Protein AF-A0A970FLG5-F1 (afdb_monomer_lite)

Foldseek 3Di:
DDDDDDPPDDDDQQFDPDDWDKDFDDDPNDTFKIKTKDKDKQDQGKAAQCLVVLLVRQCVVLVPAPQDDPPHCVSVVSSVVSVVARQHWDWDDDRQKIKTKDKDWDQWDCDPPSMTGGHPPDPMIIIMIMIMMGGHD

Sequence (137 aa):
MGGKKFDGTAYLNIGLLDTPDYNFITENGYVTGLFFEVQSENNRGWIHPYDVHMFLTSMSLAGAQKDMGLFSKIPKQILVQINNNLFRDFNYTVAGIEIENKVNLKGYLDGSWEILIPSENEGENYFNLRFSVNKVK

Secondary structure (DSSP, 8-state):
--PPPP-S-------B-PPPPEEEEEETTEEEEEEEEEEEES--S-B---HHHHHHHHHHHHTTSTT--TT-SHHHHHHHHHHHTTTS-EEEEETTEEEEEEEEEESEEEETTTEEEE-TT-S--EEEEEEEEEE--

Structure (mmCIF, N/CA/C/O backbone):
data_AF-A0A970FLG5-F1
#
_entry.id   AF-A0A970FLG5-F1
#
loop_
_atom_site.group_PDB
_atom_site.id
_atom_site.type_symbol
_atom_site.label_atom_id
_atom_site.label_alt_id
_atom_site.label_comp_id
_atom_site.label_asym_id
_atom_site.label_entity_id
_atom_site.label_seq_id
_atom_site.pdbx_PDB_ins_code
_atom_site.Cartn_x
_atom_site.Cartn_y
_atom_site.Cartn_z
_atom_site.occupancy
_atom_site.B_iso_or_equiv
_atom_site.auth_seq_id
_atom_site.auth_comp_id
_atom_site.auth_asym_id
_atom_site.auth_atom_id
_atom_site.pdbx_PDB_model_num
ATOM 1 N N . MET A 1 1 ? 24.677 8.765 -42.150 1.00 34.56 1 MET A N 1
ATOM 2 C CA . MET A 1 1 ? 23.909 9.125 -40.937 1.00 34.56 1 MET A CA 1
ATOM 3 C C . MET A 1 1 ? 22.431 9.067 -41.297 1.00 34.56 1 MET A C 1
ATOM 5 O O . MET A 1 1 ? 21.967 9.930 -42.026 1.00 34.56 1 MET A O 1
ATOM 9 N N . GLY A 1 2 ? 21.736 7.987 -40.933 1.00 34.22 2 GLY A N 1
ATOM 10 C CA . GLY A 1 2 ? 20.332 7.770 -41.299 1.00 34.22 2 GLY A CA 1
ATOM 11 C C . GLY A 1 2 ? 19.408 8.169 -40.155 1.00 34.22 2 GLY A C 1
ATOM 12 O O . GLY A 1 2 ? 19.339 7.457 -39.159 1.00 34.22 2 GLY A O 1
ATOM 13 N N . GLY A 1 3 ? 18.719 9.304 -40.288 1.00 41.12 3 GLY A N 1
ATOM 14 C CA . GLY A 1 3 ? 17.639 9.680 -39.378 1.00 41.12 3 GLY A CA 1
ATOM 15 C C . GLY A 1 3 ? 16.419 8.797 -39.630 1.00 41.12 3 GLY A C 1
ATOM 16 O O . GLY A 1 3 ? 15.940 8.719 -40.763 1.00 41.12 3 GLY A O 1
ATOM 17 N N . LYS A 1 4 ? 15.921 8.113 -38.594 1.00 47.66 4 LYS A N 1
ATOM 18 C CA . LYS A 1 4 ? 14.638 7.403 -38.669 1.00 47.66 4 LYS A CA 1
ATOM 19 C C . LYS A 1 4 ? 13.527 8.433 -38.890 1.00 47.66 4 LYS A C 1
ATOM 21 O O . LYS A 1 4 ? 13.341 9.329 -38.071 1.00 47.66 4 LYS A O 1
ATOM 26 N N . LYS A 1 5 ? 12.804 8.305 -40.007 1.00 46.59 5 LYS A N 1
ATOM 27 C CA . LYS A 1 5 ? 11.555 9.033 -40.254 1.00 46.59 5 LYS A CA 1
ATOM 28 C C . LYS A 1 5 ? 10.513 8.572 -39.237 1.00 46.59 5 LYS A C 1
ATOM 30 O O . LYS A 1 5 ? 10.273 7.376 -39.113 1.00 46.59 5 LYS A O 1
ATOM 35 N N . PHE A 1 6 ? 9.912 9.531 -38.544 1.00 58.84 6 PHE A N 1
ATOM 36 C CA . PHE A 1 6 ? 8.735 9.320 -37.712 1.00 58.84 6 PHE A CA 1
ATOM 37 C C . PHE A 1 6 ? 7.537 9.019 -38.627 1.00 58.84 6 PHE A C 1
ATOM 39 O O . PHE A 1 6 ? 7.260 9.797 -39.540 1.00 58.84 6 PHE A O 1
ATOM 46 N N . ASP A 1 7 ? 6.879 7.876 -38.435 1.00 63.53 7 ASP A N 1
ATOM 47 C CA . ASP A 1 7 ? 5.838 7.340 -39.332 1.00 63.53 7 ASP A CA 1
ATOM 48 C C . ASP A 1 7 ? 4.409 7.783 -38.967 1.00 63.53 7 ASP A C 1
ATOM 50 O O . ASP A 1 7 ? 3.436 7.291 -39.535 1.00 63.53 7 ASP A O 1
ATOM 54 N N . GLY A 1 8 ? 4.277 8.741 -38.045 1.00 50.78 8 GLY A N 1
ATOM 55 C CA . GLY A 1 8 ? 2.988 9.287 -37.627 1.00 50.78 8 GLY A CA 1
ATOM 56 C C . GLY A 1 8 ? 2.251 8.448 -36.582 1.00 50.78 8 GLY A C 1
ATOM 57 O O . GLY A 1 8 ? 1.149 8.834 -36.199 1.00 50.78 8 GLY A O 1
ATOM 58 N N . THR A 1 9 ? 2.844 7.359 -36.080 1.00 54.44 9 THR A N 1
ATOM 59 C CA . THR A 1 9 ? 2.226 6.524 -35.042 1.00 54.44 9 THR A CA 1
ATOM 60 C C . THR A 1 9 ? 2.941 6.697 -33.704 1.00 54.44 9 THR A C 1
ATOM 62 O O . THR A 1 9 ? 4.096 6.310 -33.536 1.00 54.44 9 THR A O 1
ATOM 65 N N . ALA A 1 10 ? 2.241 7.268 -32.724 1.00 49.62 10 ALA A N 1
ATOM 66 C CA . ALA A 1 10 ? 2.675 7.264 -31.332 1.00 49.62 10 ALA A CA 1
ATOM 67 C C . ALA A 1 10 ? 2.071 6.043 -30.624 1.00 49.62 10 ALA A C 1
ATOM 69 O O . ALA A 1 10 ? 0.851 5.921 -30.523 1.00 49.62 10 ALA A O 1
ATOM 70 N N . TYR A 1 11 ? 2.918 5.141 -30.133 1.00 47.78 11 TYR A N 1
ATOM 71 C CA . TYR A 1 11 ? 2.487 4.030 -29.288 1.00 47.78 11 TYR A CA 1
ATOM 72 C C . TYR A 1 11 ? 2.438 4.516 -27.838 1.00 47.78 11 TYR A C 1
ATOM 74 O O . TYR A 1 11 ? 3.480 4.710 -27.213 1.00 47.78 11 TYR A O 1
ATOM 82 N N . LEU A 1 12 ? 1.232 4.737 -27.308 1.00 47.88 12 LEU A N 1
ATOM 83 C CA . LEU A 1 12 ? 1.035 4.974 -25.878 1.00 47.88 12 LEU A CA 1
ATOM 84 C C . LEU A 1 12 ? 1.015 3.612 -25.173 1.00 47.88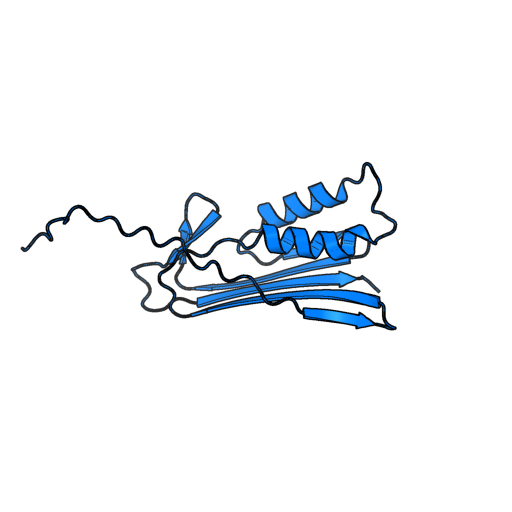 12 LEU A C 1
ATOM 86 O O . LEU A 1 12 ? 0.032 2.878 -25.265 1.00 47.88 12 LEU A O 1
ATOM 90 N N . ASN A 1 13 ? 2.107 3.248 -24.505 1.00 47.94 13 ASN A N 1
ATOM 91 C CA . ASN A 1 13 ? 2.107 2.100 -23.606 1.00 47.94 13 ASN A CA 1
ATOM 92 C C . ASN A 1 13 ? 1.624 2.577 -22.230 1.00 47.94 13 ASN A C 1
ATOM 94 O O . ASN A 1 13 ? 2.325 3.329 -21.562 1.00 47.94 13 ASN A O 1
ATOM 98 N N . ILE A 1 14 ? 0.413 2.173 -21.840 1.00 54.75 14 ILE A N 1
ATOM 99 C CA . ILE A 1 14 ? -0.304 2.675 -20.653 1.00 54.75 14 ILE A CA 1
ATOM 100 C C . ILE A 1 14 ? 0.165 2.022 -19.336 1.00 54.75 14 ILE A C 1
ATOM 102 O O . ILE A 1 14 ? -0.521 2.112 -18.326 1.00 54.75 14 ILE A O 1
ATOM 106 N N . GLY A 1 15 ? 1.337 1.383 -19.340 1.00 54.69 15 GLY A N 1
ATOM 107 C CA . GLY A 1 15 ? 1.965 0.839 -18.140 1.00 54.69 15 GLY A CA 1
ATOM 108 C C . GLY A 1 15 ? 1.412 -0.504 -17.664 1.00 54.69 15 GLY A C 1
ATOM 109 O O . GLY A 1 15 ? 0.488 -1.070 -18.248 1.00 54.69 15 GLY A O 1
ATOM 110 N N . LEU A 1 16 ? 2.040 -1.039 -16.616 1.00 58.56 16 LEU A N 1
ATOM 111 C CA . LEU A 1 16 ? 1.588 -2.236 -15.912 1.00 58.56 16 LEU A CA 1
ATOM 112 C C . LEU A 1 16 ? 0.324 -1.868 -15.116 1.00 58.56 16 LEU A C 1
ATOM 114 O O . LEU A 1 16 ? 0.384 -1.047 -14.200 1.00 58.56 16 LEU A O 1
ATOM 118 N N . LEU A 1 17 ? -0.810 -2.457 -15.497 1.00 60.06 17 LEU A N 1
ATOM 119 C CA . LEU A 1 17 ? -2.131 -2.271 -14.879 1.00 60.06 17 LEU A CA 1
ATOM 120 C C . LEU A 1 17 ? -2.636 -3.581 -14.257 1.00 60.06 17 LEU A C 1
ATOM 122 O O . LEU A 1 17 ? -3.839 -3.852 -14.253 1.00 60.06 17 LEU A O 1
ATOM 126 N N . ASP A 1 18 ? -1.726 -4.424 -13.773 1.00 68.75 18 ASP A N 1
ATOM 127 C CA . ASP A 1 18 ? -2.128 -5.684 -13.163 1.00 68.75 18 ASP A CA 1
ATOM 128 C C . ASP A 1 18 ? -2.835 -5.405 -11.841 1.00 68.75 18 ASP A C 1
ATOM 130 O O . ASP A 1 18 ? -2.315 -4.748 -10.941 1.00 68.75 18 ASP A O 1
ATOM 134 N N . THR A 1 19 ? -4.072 -5.885 -11.737 1.00 81.56 19 THR A N 1
ATOM 135 C CA . THR A 1 19 ? -4.798 -5.850 -10.470 1.00 81.56 19 THR A CA 1
ATOM 136 C C . THR A 1 19 ? -4.098 -6.812 -9.513 1.00 81.56 19 THR A C 1
ATOM 138 O O . THR A 1 19 ? -3.905 -7.970 -9.883 1.00 81.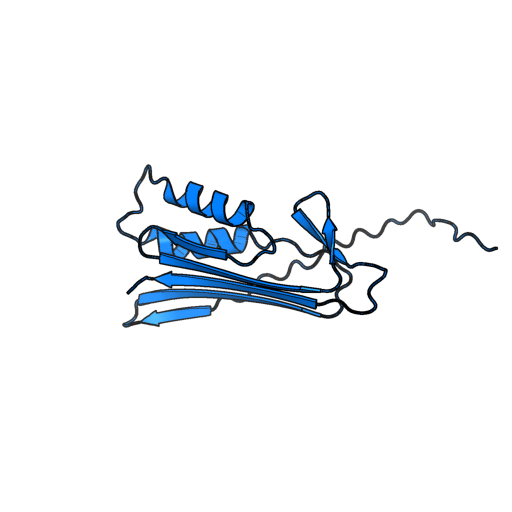56 19 THR A O 1
ATOM 141 N N . PRO A 1 20 ? -3.713 -6.373 -8.306 1.00 90.25 20 PRO A N 1
ATOM 142 C CA . PRO A 1 20 ? -2.985 -7.235 -7.395 1.00 90.25 20 PRO A CA 1
ATOM 143 C C . PRO A 1 20 ? -3.883 -8.344 -6.836 1.00 90.25 20 PRO A C 1
ATOM 145 O O . PRO A 1 20 ? -5.061 -8.119 -6.542 1.00 90.25 20 PRO A O 1
ATOM 148 N N . ASP A 1 21 ? -3.296 -9.517 -6.613 1.00 92.75 21 ASP A N 1
ATOM 149 C CA . ASP A 1 21 ? -3.930 -10.589 -5.851 1.00 92.75 21 ASP A CA 1
ATOM 150 C C . ASP A 1 21 ? -3.849 -10.291 -4.348 1.00 92.75 21 ASP A C 1
ATOM 152 O O . ASP A 1 21 ? -2.773 -10.077 -3.777 1.00 92.75 21 ASP A O 1
ATOM 156 N N . TYR A 1 22 ? -5.005 -10.295 -3.684 1.00 94.81 22 TYR A N 1
ATOM 157 C CA . TYR A 1 22 ? -5.107 -10.005 -2.255 1.00 94.81 22 TYR A CA 1
ATOM 158 C C . TYR A 1 22 ? -5.053 -11.276 -1.415 1.00 94.81 22 TYR A C 1
ATOM 160 O O . TYR A 1 22 ? -5.765 -12.248 -1.667 1.00 94.81 22 TYR A O 1
ATOM 168 N N . ASN A 1 23 ? -4.273 -11.223 -0.341 1.00 96.56 23 ASN A N 1
ATOM 169 C CA . ASN A 1 23 ? -4.107 -12.305 0.616 1.00 96.56 23 ASN A CA 1
ATOM 170 C C . ASN A 1 23 ? -4.622 -11.879 1.992 1.00 96.56 23 ASN A C 1
ATOM 172 O O . ASN A 1 23 ? -4.184 -10.872 2.549 1.00 96.56 23 ASN A O 1
ATOM 176 N N . PHE A 1 24 ? -5.538 -12.668 2.552 1.00 95.50 24 PHE A N 1
ATOM 177 C CA . PHE A 1 24 ? -6.180 -12.393 3.836 1.00 95.50 24 PHE A CA 1
ATOM 178 C C . PHE A 1 24 ? -5.537 -13.217 4.949 1.00 95.50 24 PHE A C 1
ATOM 180 O O . PHE A 1 24 ? -5.331 -14.423 4.811 1.00 95.50 24 PHE A O 1
ATOM 187 N N . ILE A 1 25 ? -5.281 -12.576 6.084 1.00 95.62 25 ILE A N 1
ATOM 188 C CA . ILE A 1 25 ? -4.852 -13.226 7.318 1.00 95.62 25 ILE A CA 1
ATOM 189 C C . ILE A 1 25 ? -6.063 -13.285 8.238 1.00 95.62 25 ILE A C 1
ATOM 191 O O . ILE A 1 25 ? -6.694 -12.262 8.513 1.00 95.62 25 ILE A O 1
ATOM 195 N N . THR A 1 26 ? -6.396 -14.485 8.706 1.00 94.88 26 THR A N 1
ATOM 196 C CA . THR A 1 26 ? -7.545 -14.716 9.581 1.00 94.88 26 THR A CA 1
ATOM 197 C C . THR A 1 26 ? -7.124 -15.348 10.898 1.00 94.88 26 THR A C 1
ATOM 199 O O . THR A 1 26 ? -6.452 -16.378 10.901 1.00 94.88 26 THR A O 1
ATOM 202 N N . GLU A 1 27 ? -7.597 -14.800 12.012 1.00 94.06 27 GLU A N 1
ATOM 203 C CA . GLU A 1 27 ? -7.458 -15.384 13.346 1.00 94.06 27 GLU A CA 1
ATOM 204 C C . GLU A 1 27 ? -8.856 -15.567 13.955 1.00 94.06 27 GLU A C 1
ATOM 206 O O . GLU A 1 27 ? -9.670 -14.644 13.967 1.00 94.06 27 GLU A O 1
ATOM 211 N N . ASN A 1 28 ? -9.161 -16.772 14.452 1.00 92.56 28 ASN A N 1
ATOM 212 C CA . ASN A 1 28 ? -10.457 -17.110 15.066 1.00 92.56 28 ASN A CA 1
ATOM 213 C C . ASN A 1 28 ? -11.687 -16.769 14.196 1.00 92.56 28 ASN A C 1
ATOM 215 O O . ASN A 1 28 ? -12.730 -16.380 14.715 1.00 92.56 28 ASN A O 1
ATOM 219 N N . GLY A 1 29 ? -11.564 -16.894 12.870 1.00 92.44 29 GLY A N 1
ATOM 220 C CA . GLY A 1 29 ? -12.641 -16.579 11.922 1.00 92.44 29 GLY A CA 1
ATOM 221 C C . GLY A 1 29 ? -12.805 -15.090 11.598 1.00 92.44 29 GLY A C 1
ATOM 222 O O . GLY A 1 29 ? -13.692 -14.739 10.825 1.00 92.44 29 GLY A O 1
ATOM 223 N N . TYR A 1 30 ? -11.949 -14.218 12.135 1.00 91.38 30 TYR A N 1
ATOM 224 C CA . TYR A 1 30 ? -11.926 -12.791 11.823 1.00 91.38 30 TYR A CA 1
ATOM 225 C C . TYR A 1 30 ? -10.732 -12.456 10.940 1.00 91.38 30 TYR A C 1
ATOM 227 O O . TYR A 1 30 ? -9.625 -12.924 11.196 1.00 91.38 30 TYR A O 1
ATOM 235 N N . VAL A 1 31 ? -10.935 -11.602 9.936 1.00 93.44 31 VAL A N 1
ATOM 236 C CA . VAL A 1 31 ? -9.827 -11.022 9.169 1.00 93.44 31 VAL A CA 1
ATOM 237 C C . VAL A 1 31 ? -9.051 -10.071 10.081 1.00 93.44 31 VAL A C 1
ATOM 239 O O . VAL A 1 31 ? -9.602 -9.096 10.594 1.00 93.44 31 VAL A O 1
ATOM 242 N N . THR A 1 32 ? -7.776 -10.374 10.299 1.00 95.69 32 THR A N 1
ATOM 243 C CA . THR A 1 32 ? -6.841 -9.587 11.114 1.00 95.69 32 THR A CA 1
ATOM 244 C C . THR A 1 32 ? -5.720 -8.978 10.291 1.00 95.69 32 THR A C 1
ATOM 246 O O . THR A 1 32 ? -5.032 -8.096 10.793 1.00 95.69 32 THR A O 1
ATOM 249 N N . GLY A 1 33 ? -5.564 -9.382 9.032 1.00 96.62 33 GLY A N 1
ATOM 250 C CA . GLY A 1 33 ? -4.614 -8.764 8.122 1.00 96.62 33 GLY A CA 1
ATOM 251 C C . GLY A 1 33 ? -4.998 -8.937 6.662 1.00 96.62 33 GLY A C 1
ATOM 252 O O . GLY A 1 33 ? -5.782 -9.817 6.300 1.00 96.62 33 GLY A O 1
ATOM 253 N N . LEU A 1 34 ? -4.440 -8.074 5.829 1.00 96.12 34 LEU A N 1
ATOM 254 C CA . LEU A 1 34 ? -4.584 -8.078 4.383 1.00 96.12 34 LEU A CA 1
ATOM 255 C C . LEU A 1 34 ? -3.256 -7.636 3.781 1.00 96.12 34 LEU A C 1
ATOM 257 O O . LEU A 1 34 ? -2.669 -6.658 4.241 1.00 96.12 34 LEU A O 1
ATOM 261 N N . PHE A 1 35 ? -2.785 -8.320 2.750 1.00 97.38 35 PHE A N 1
ATOM 262 C CA . PHE A 1 35 ? -1.623 -7.866 2.000 1.00 97.38 35 PHE A CA 1
ATOM 263 C C . PHE A 1 35 ? -1.757 -8.191 0.522 1.00 97.38 35 PHE A C 1
ATOM 265 O O . PHE A 1 35 ?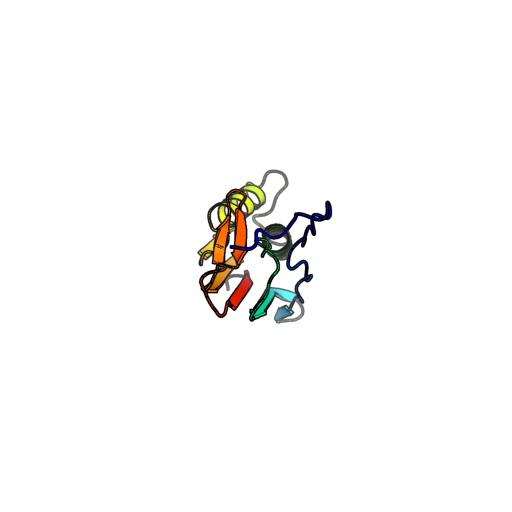 -2.492 -9.099 0.133 1.00 97.38 35 PHE A O 1
ATOM 272 N N . PHE A 1 36 ? -1.019 -7.454 -0.293 1.00 96.69 36 PHE A N 1
ATOM 273 C CA . PHE A 1 36 ? -0.806 -7.790 -1.687 1.00 96.69 36 PHE A CA 1
ATOM 274 C C . PHE A 1 36 ? 0.652 -7.557 -2.064 1.00 96.69 36 PHE A C 1
ATOM 276 O O . PHE A 1 36 ? 1.372 -6.796 -1.410 1.00 96.69 36 PHE A O 1
ATOM 283 N N . GLU A 1 37 ? 1.080 -8.239 -3.116 1.00 96.00 37 GLU A N 1
ATOM 284 C CA . GLU A 1 37 ? 2.418 -8.106 -3.666 1.00 96.00 37 GLU A CA 1
ATOM 285 C C . GLU A 1 37 ? 2.331 -8.014 -5.185 1.00 96.00 37 GLU A C 1
ATOM 287 O O . GLU A 1 37 ? 1.572 -8.746 -5.818 1.00 96.00 37 GLU A O 1
ATOM 292 N N . VAL A 1 38 ? 3.096 -7.090 -5.756 1.00 93.69 38 VAL A N 1
ATOM 293 C CA . VAL A 1 38 ? 3.193 -6.888 -7.199 1.00 93.69 38 VAL A CA 1
ATOM 294 C C . VAL A 1 38 ? 4.655 -6.942 -7.581 1.00 93.69 38 VAL A C 1
ATOM 296 O O . VAL A 1 38 ? 5.490 -6.298 -6.945 1.00 93.69 38 VAL A O 1
ATOM 299 N N . GLN A 1 39 ? 4.963 -7.720 -8.612 1.00 92.38 39 GLN A N 1
ATOM 300 C CA . GLN A 1 39 ? 6.323 -7.924 -9.088 1.00 92.38 39 GLN A CA 1
ATOM 301 C C . GLN A 1 39 ? 6.377 -7.773 -10.600 1.00 92.38 39 GLN A C 1
ATOM 303 O O . GLN A 1 39 ? 5.462 -8.174 -11.316 1.00 92.38 39 GLN A O 1
ATOM 308 N N . SER A 1 40 ? 7.467 -7.193 -11.083 1.00 89.06 40 SER A N 1
ATOM 309 C CA . SER A 1 40 ? 7.698 -6.965 -12.497 1.00 89.06 40 SER A CA 1
ATOM 310 C C . SER A 1 40 ? 9.192 -7.015 -12.795 1.00 89.06 40 SER A C 1
ATOM 312 O O . SER A 1 40 ? 9.981 -6.287 -12.194 1.00 89.06 40 SER A O 1
ATOM 314 N N . GLU A 1 41 ? 9.567 -7.818 -13.784 1.00 90.94 41 GLU A N 1
ATOM 315 C CA . GLU A 1 41 ? 10.938 -7.976 -14.276 1.00 90.94 41 GLU A CA 1
ATOM 316 C C . GLU A 1 41 ? 11.012 -7.594 -15.753 1.00 90.94 41 GLU A C 1
ATOM 318 O O . GLU A 1 41 ? 10.164 -7.996 -16.549 1.00 90.94 41 GLU A O 1
ATOM 323 N N . ASN A 1 42 ? 12.043 -6.834 -16.131 1.00 88.25 42 ASN A N 1
ATOM 324 C CA . ASN A 1 42 ? 12.330 -6.443 -17.514 1.00 88.25 42 ASN A CA 1
ATOM 325 C C . ASN A 1 42 ? 11.121 -5.835 -18.252 1.00 88.25 42 ASN A C 1
ATOM 327 O O . ASN A 1 42 ? 10.900 -6.069 -19.445 1.00 88.25 42 ASN A O 1
ATOM 331 N N . ASN A 1 43 ? 10.333 -5.034 -17.535 1.00 84.50 43 ASN A N 1
ATOM 332 C CA . ASN A 1 43 ? 9.122 -4.416 -18.049 1.00 84.50 43 ASN A CA 1
ATOM 333 C C . ASN A 1 43 ? 9.436 -3.152 -18.852 1.00 84.50 43 ASN A C 1
ATOM 335 O O . ASN A 1 43 ? 10.265 -2.328 -18.476 1.00 84.50 43 ASN A O 1
ATOM 339 N N . ARG A 1 44 ? 8.745 -2.986 -19.979 1.00 82.50 44 ARG A N 1
ATOM 340 C CA . ARG A 1 44 ? 8.881 -1.811 -20.854 1.00 82.50 44 ARG A CA 1
ATOM 341 C C . ARG A 1 44 ? 7.786 -0.768 -20.631 1.00 82.50 44 ARG A C 1
ATOM 343 O O . ARG A 1 44 ? 7.858 0.311 -21.212 1.00 82.50 44 ARG A O 1
ATOM 350 N N . GLY A 1 45 ? 6.756 -1.102 -19.856 1.00 84.38 45 GLY A N 1
ATOM 351 C CA . GLY A 1 45 ? 5.685 -0.188 -19.476 1.00 84.38 45 GLY A CA 1
ATOM 352 C C . GLY A 1 45 ? 6.057 0.681 -18.276 1.00 84.38 45 GLY A C 1
ATOM 353 O O . GLY A 1 45 ? 6.988 0.383 -17.531 1.00 84.38 45 GLY A O 1
ATOM 354 N N . TRP A 1 46 ? 5.300 1.754 -18.075 1.00 88.19 46 TRP A N 1
ATOM 355 C CA . TRP A 1 46 ? 5.365 2.551 -16.852 1.00 88.19 46 TRP A CA 1
ATOM 356 C C . TRP A 1 46 ? 4.819 1.760 -15.658 1.00 88.19 46 TRP A C 1
ATOM 358 O O . TRP A 1 46 ? 3.973 0.882 -15.832 1.00 88.19 46 TRP A O 1
ATOM 368 N N . ILE A 1 47 ? 5.290 2.066 -14.451 1.00 89.00 47 ILE A N 1
ATOM 369 C CA . ILE A 1 47 ? 4.738 1.508 -13.212 1.00 89.00 47 ILE A CA 1
ATOM 370 C C . ILE A 1 47 ? 3.954 2.602 -12.491 1.00 89.00 47 ILE A C 1
ATOM 372 O O . ILE A 1 47 ? 4.482 3.680 -12.208 1.00 89.00 47 ILE A O 1
ATOM 376 N N . HIS A 1 48 ? 2.694 2.298 -12.195 1.00 89.44 48 HIS A N 1
ATOM 377 C CA . HIS A 1 48 ? 1.829 3.120 -11.358 1.00 89.44 48 HIS A CA 1
ATOM 378 C C . HIS A 1 48 ? 2.063 2.826 -9.865 1.00 89.44 48 HIS A C 1
ATOM 380 O O . HIS A 1 48 ? 2.544 1.747 -9.519 1.00 89.44 48 HIS A O 1
ATOM 386 N N . PRO A 1 49 ? 1.720 3.757 -8.961 1.00 89.81 49 PRO A N 1
ATOM 387 C CA . PRO A 1 49 ? 2.062 3.647 -7.542 1.00 89.81 49 PRO A CA 1
ATOM 388 C C . PRO A 1 49 ? 1.251 2.627 -6.731 1.00 89.81 49 PRO A C 1
ATOM 390 O O . PRO A 1 49 ? 1.638 2.325 -5.606 1.00 89.81 49 PRO A O 1
ATOM 393 N N . TYR A 1 50 ? 0.140 2.102 -7.263 1.00 93.69 50 TYR A N 1
ATOM 394 C CA . TYR A 1 50 ? -0.819 1.252 -6.530 1.00 93.69 50 TYR A CA 1
ATOM 395 C C . TYR A 1 50 ? -1.453 1.928 -5.298 1.00 93.69 50 TYR A C 1
ATOM 397 O O . TYR A 1 50 ? -2.048 1.258 -4.455 1.00 93.69 50 TYR A O 1
ATOM 405 N N . ASP A 1 51 ? -1.392 3.254 -5.210 1.00 94.62 51 ASP A N 1
ATOM 406 C CA . ASP A 1 51 ? -1.922 4.089 -4.127 1.00 94.62 51 ASP A CA 1
ATOM 407 C C . ASP A 1 51 ? -3.413 3.834 -3.838 1.00 94.62 51 ASP A C 1
ATOM 409 O O . ASP A 1 51 ? -3.813 3.686 -2.681 1.00 94.62 51 ASP A O 1
ATOM 413 N N . VAL A 1 52 ? -4.234 3.676 -4.881 1.00 94.25 52 VAL A N 1
ATOM 414 C CA . VAL A 1 52 ? -5.656 3.321 -4.743 1.00 94.25 52 VAL A CA 1
ATOM 415 C C . VAL A 1 52 ? -5.821 1.954 -4.072 1.00 94.25 52 VAL A C 1
ATOM 417 O O . VAL A 1 52 ? -6.646 1.805 -3.168 1.00 94.25 52 VAL A O 1
ATOM 420 N N . HIS A 1 53 ? -5.018 0.960 -4.459 1.00 95.38 53 HIS A N 1
ATOM 421 C CA . HIS A 1 53 ? -5.053 -0.379 -3.864 1.00 95.38 53 HIS A CA 1
ATOM 422 C C . HIS A 1 53 ? -4.575 -0.363 -2.411 1.00 95.38 53 HIS A C 1
ATOM 424 O O . HIS A 1 53 ? -5.211 -0.973 -1.548 1.00 95.38 53 HIS A O 1
ATOM 430 N N . MET A 1 54 ? -3.513 0.387 -2.110 1.00 96.88 54 MET A N 1
ATOM 431 C CA . MET A 1 54 ? -3.038 0.603 -0.741 1.00 96.88 54 MET A CA 1
ATOM 432 C C . MET A 1 54 ? -4.115 1.248 0.134 1.00 96.88 54 MET A C 1
ATOM 434 O O . MET A 1 54 ? -4.372 0.803 1.257 1.00 96.88 54 MET A O 1
ATOM 438 N N . PHE A 1 55 ? -4.791 2.274 -0.389 1.00 96.81 55 PHE A N 1
ATOM 439 C CA . PHE A 1 55 ? -5.833 2.991 0.333 1.00 96.81 55 PHE A CA 1
ATOM 440 C C . PHE A 1 55 ? -7.040 2.093 0.617 1.00 96.81 55 PHE A C 1
ATOM 442 O O . PHE A 1 55 ? -7.481 2.006 1.764 1.00 96.81 55 PHE A O 1
ATOM 449 N N . LEU A 1 56 ? -7.540 1.370 -0.391 1.00 95.19 56 LEU A N 1
ATOM 450 C CA . LEU A 1 56 ? -8.660 0.437 -0.229 1.00 95.19 56 LEU A CA 1
ATOM 451 C C . LEU A 1 56 ? -8.323 -0.693 0.753 1.00 95.19 56 LEU A C 1
ATOM 453 O O . LEU A 1 56 ? -9.125 -0.994 1.639 1.00 95.19 56 LEU A O 1
ATOM 457 N N . THR A 1 57 ? -7.117 -1.258 0.653 1.00 95.38 57 THR A N 1
ATOM 458 C CA . THR A 1 57 ? -6.605 -2.280 1.581 1.00 95.38 57 THR A CA 1
ATOM 459 C C . THR A 1 57 ? -6.609 -1.749 3.015 1.00 95.38 57 THR A C 1
ATOM 461 O O . THR A 1 57 ? -7.174 -2.379 3.909 1.00 95.38 57 THR A O 1
ATOM 464 N N . SER A 1 58 ? -6.072 -0.548 3.230 1.00 96.19 58 SER A N 1
ATOM 465 C CA . SER A 1 58 ? -6.037 0.105 4.546 1.00 96.19 58 SER A CA 1
ATOM 466 C C . SER A 1 58 ? -7.435 0.352 5.105 1.00 96.19 58 SER A C 1
ATOM 468 O O . SER A 1 58 ? -7.718 0.036 6.261 1.00 96.19 58 SER A O 1
ATOM 470 N N . MET A 1 59 ? -8.339 0.873 4.274 1.00 94.94 59 MET A N 1
ATOM 471 C CA . MET A 1 59 ? -9.711 1.181 4.673 1.0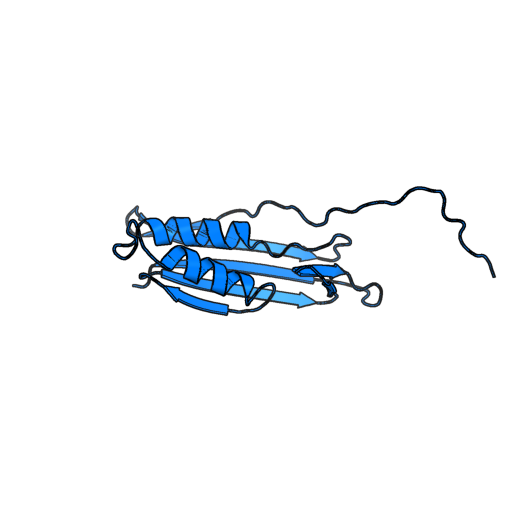0 94.94 59 MET A CA 1
ATOM 472 C C . MET A 1 59 ? -10.533 -0.067 5.001 1.00 94.94 59 MET A C 1
ATOM 474 O O . MET A 1 59 ? -11.400 0.008 5.873 1.00 94.94 59 MET A O 1
ATOM 478 N N . SER A 1 60 ? -10.240 -1.210 4.372 1.00 92.88 60 SER A N 1
ATOM 479 C CA . SER A 1 60 ? -10.945 -2.471 4.632 1.00 92.88 60 SER A CA 1
ATOM 480 C C . SER A 1 60 ? -10.810 -2.944 6.086 1.00 92.88 60 SER A C 1
ATOM 482 O O . SER A 1 60 ? -11.783 -3.427 6.664 1.00 92.88 60 SER A O 1
ATOM 484 N N . LEU A 1 61 ? -9.643 -2.734 6.711 1.00 93.69 61 LEU A N 1
ATOM 485 C CA . LEU A 1 61 ? -9.414 -3.059 8.121 1.00 93.69 61 LEU A CA 1
ATOM 486 C C . LEU A 1 61 ? -9.664 -1.865 9.044 1.00 93.69 61 LEU A C 1
ATOM 488 O O . LEU A 1 61 ? -10.253 -2.048 10.111 1.00 93.69 61 LEU A O 1
ATOM 492 N N . ALA A 1 62 ? -9.252 -0.653 8.652 1.00 93.69 62 ALA A N 1
ATOM 493 C CA . ALA A 1 62 ? -9.448 0.557 9.453 1.00 93.69 62 ALA A CA 1
ATOM 494 C C . ALA A 1 62 ? -10.936 0.833 9.705 1.00 93.69 62 ALA A C 1
ATOM 496 O O . ALA A 1 62 ? -11.311 1.261 10.794 1.00 93.69 62 ALA A O 1
ATOM 497 N N . GLY A 1 63 ? -11.787 0.550 8.711 1.00 90.06 63 GLY A N 1
ATOM 498 C CA . GLY A 1 63 ? -13.235 0.739 8.775 1.00 90.06 63 GLY A CA 1
ATOM 499 C C . GLY A 1 63 ? -13.924 -0.044 9.895 1.00 90.06 63 GLY A C 1
ATOM 500 O O . GLY A 1 63 ? -14.956 0.390 10.396 1.00 90.06 63 GLY A O 1
ATOM 501 N N . ALA A 1 64 ? -13.337 -1.169 10.311 1.00 88.81 64 ALA A N 1
ATOM 502 C CA . ALA A 1 64 ? -13.863 -2.026 11.370 1.00 88.81 64 ALA A CA 1
ATOM 503 C C . ALA A 1 64 ? -13.325 -1.675 12.772 1.00 88.81 64 ALA A C 1
ATOM 505 O O . ALA A 1 64 ? -13.723 -2.301 13.758 1.00 88.81 64 ALA A O 1
ATOM 506 N N . GLN A 1 65 ? -12.408 -0.708 12.885 1.00 90.00 65 GLN A N 1
ATOM 507 C CA . GLN A 1 65 ? -11.799 -0.338 14.163 1.00 90.00 65 GLN A CA 1
ATOM 508 C C . GLN A 1 65 ? -12.681 0.639 14.938 1.00 90.00 65 GLN A C 1
ATOM 510 O O . GLN A 1 65 ? -13.365 1.480 14.358 1.00 90.00 65 GLN A O 1
ATOM 515 N N . LYS A 1 66 ? -12.625 0.565 16.273 1.00 87.75 66 LYS A N 1
ATOM 516 C CA . LYS A 1 66 ? -13.436 1.413 17.170 1.00 87.75 66 LYS A CA 1
ATOM 517 C C . LYS A 1 66 ? -13.183 2.912 16.980 1.00 87.75 66 LYS A C 1
ATOM 519 O O . LYS A 1 66 ? -14.082 3.709 17.223 1.00 87.75 66 LYS A O 1
ATOM 524 N N . ASP A 1 67 ? -11.985 3.276 16.532 1.00 87.12 67 ASP A N 1
ATOM 525 C CA . ASP A 1 67 ? -11.586 4.668 16.306 1.00 87.12 67 ASP A CA 1
ATOM 526 C C . ASP A 1 67 ? -12.138 5.237 14.981 1.00 87.12 67 ASP A C 1
ATOM 528 O O . ASP A 1 67 ? -12.031 6.440 14.711 1.00 87.12 67 ASP A O 1
ATOM 532 N N . MET A 1 68 ? -12.746 4.396 14.135 1.00 89.56 68 MET A N 1
ATOM 533 C CA . MET A 1 68 ? -13.432 4.831 12.925 1.00 89.56 68 MET A CA 1
ATOM 534 C C . MET A 1 68 ? -14.856 5.297 13.251 1.00 89.56 68 MET A C 1
ATOM 536 O O . MET A 1 68 ? -15.728 4.515 13.617 1.00 89.56 68 MET A O 1
ATOM 540 N N . GLY A 1 69 ? -15.103 6.594 13.066 1.00 87.88 69 GLY A N 1
ATOM 541 C CA . GLY A 1 69 ? -16.418 7.223 13.201 1.00 87.88 69 GLY A CA 1
ATOM 542 C C . GLY A 1 69 ? -16.706 8.220 12.076 1.00 87.88 69 GLY A C 1
ATOM 543 O O . GLY A 1 69 ? -15.835 8.511 11.257 1.00 87.88 69 GLY A O 1
ATOM 544 N N . LEU A 1 70 ? -17.918 8.790 12.069 1.00 83.69 70 LEU A N 1
ATOM 545 C CA . LEU A 1 70 ? -18.449 9.692 11.025 1.00 83.69 70 LEU A CA 1
ATOM 546 C C . LEU A 1 70 ? -17.537 10.873 10.643 1.00 83.69 70 LEU A C 1
ATOM 548 O O . LEU A 1 70 ? -17.558 11.315 9.500 1.00 83.69 70 LEU A O 1
ATOM 552 N N . PHE A 1 71 ? -16.732 11.376 11.582 1.00 88.69 71 PHE A N 1
ATOM 553 C CA . PHE A 1 71 ? -15.820 12.510 11.370 1.00 88.69 71 PHE A CA 1
ATOM 554 C C . PHE A 1 71 ? -14.354 12.135 11.582 1.00 88.69 71 PHE A C 1
ATOM 556 O O . PHE A 1 71 ? -13.522 12.981 11.924 1.00 88.69 71 PHE A O 1
ATOM 563 N N . SER A 1 72 ? -14.033 10.850 11.432 1.00 91.94 72 SER A N 1
ATOM 564 C CA . SER A 1 72 ? -12.677 10.383 11.652 1.00 91.94 72 SER A CA 1
ATOM 565 C C . SER A 1 72 ? -11.707 10.995 10.645 1.00 91.94 72 SER A C 1
ATOM 567 O O . SER A 1 72 ? -11.969 11.069 9.445 1.00 91.94 72 SER A O 1
ATOM 569 N N . LYS A 1 73 ? -10.540 11.409 11.145 1.00 95.31 73 LYS A N 1
ATOM 570 C CA . LYS A 1 73 ? -9.422 11.870 10.313 1.00 95.31 73 LYS A CA 1
ATOM 571 C C . LYS A 1 73 ? -8.593 10.707 9.761 1.00 95.31 73 LYS A C 1
ATOM 573 O O . LYS A 1 73 ? -7.696 10.965 8.963 1.00 95.31 73 LYS A O 1
ATOM 578 N N . ILE A 1 74 ? -8.894 9.464 10.152 1.00 95.44 74 ILE A N 1
ATOM 579 C CA . ILE A 1 74 ? -8.155 8.260 9.748 1.00 95.44 74 ILE A CA 1
ATOM 580 C C . ILE A 1 74 ? -8.033 8.147 8.220 1.00 95.44 74 ILE A C 1
ATOM 582 O O . ILE A 1 74 ? -6.902 8.023 7.756 1.00 95.44 74 ILE A O 1
ATOM 586 N N . PRO A 1 75 ? -9.104 8.287 7.407 1.00 95.69 75 PRO A N 1
ATOM 587 C CA . PRO A 1 75 ? -8.967 8.170 5.952 1.00 95.69 75 PRO A CA 1
ATOM 588 C C . PRO A 1 75 ? -8.003 9.214 5.377 1.00 95.69 75 PRO A C 1
ATOM 590 O O . PRO A 1 75 ? -7.150 8.900 4.553 1.00 95.69 75 PRO A O 1
ATOM 593 N N . LYS A 1 76 ? -8.079 10.458 5.871 1.00 95.81 76 LYS A N 1
ATOM 594 C CA . LYS A 1 76 ? -7.169 11.530 5.452 1.00 95.81 76 LYS A CA 1
ATOM 595 C C . LYS A 1 76 ? -5.725 11.243 5.866 1.00 95.81 76 LYS A C 1
ATOM 597 O O . LYS A 1 76 ? -4.819 11.506 5.088 1.00 95.81 76 LYS A O 1
ATOM 602 N N . GLN A 1 77 ? -5.506 10.735 7.079 1.00 95.62 77 GLN A N 1
ATOM 603 C CA . GLN A 1 77 ? -4.170 10.361 7.547 1.00 95.62 77 GLN A CA 1
ATOM 604 C C . GLN A 1 77 ? -3.576 9.253 6.678 1.00 95.62 77 GLN A C 1
ATOM 606 O O . GLN A 1 77 ? -2.438 9.394 6.246 1.00 95.62 77 GLN A O 1
ATOM 611 N N . ILE A 1 78 ? -4.359 8.215 6.367 1.00 96.69 78 ILE A N 1
ATOM 612 C CA . ILE A 1 78 ? -3.927 7.110 5.507 1.00 96.69 78 ILE A CA 1
ATOM 613 C C . ILE A 1 78 ? -3.539 7.624 4.120 1.00 96.69 78 ILE A C 1
ATOM 615 O O . ILE A 1 78 ? -2.430 7.372 3.660 1.00 96.69 78 ILE A O 1
ATOM 619 N N . LEU A 1 79 ? -4.416 8.405 3.486 1.00 96.50 79 LEU A N 1
ATOM 620 C CA . LEU A 1 79 ? -4.161 8.953 2.154 1.00 96.50 79 LEU A CA 1
ATOM 621 C C . LEU A 1 79 ? -2.893 9.821 2.118 1.00 96.50 79 LEU A C 1
ATOM 623 O O . LEU A 1 79 ? -2.083 9.698 1.207 1.00 96.50 79 LEU A O 1
ATOM 627 N N . VAL A 1 80 ? -2.694 10.677 3.127 1.00 96.25 80 VAL A N 1
ATOM 628 C CA . VAL A 1 80 ? -1.495 11.526 3.220 1.00 96.25 80 VAL A CA 1
ATOM 629 C C . VAL A 1 80 ? -0.226 10.688 3.391 1.00 96.25 80 VAL A C 1
ATOM 631 O O . VAL A 1 80 ? 0.792 11.018 2.788 1.00 96.25 80 VAL A O 1
ATOM 634 N N . GLN A 1 81 ? -0.264 9.620 4.194 1.00 96.81 81 GLN A N 1
ATOM 635 C CA . GLN A 1 81 ? 0.899 8.747 4.376 1.00 96.81 81 GLN A CA 1
ATOM 636 C C . GLN A 1 81 ? 1.255 7.993 3.095 1.00 96.81 81 GLN A C 1
ATOM 638 O O . GLN A 1 81 ? 2.431 7.950 2.746 1.00 96.81 81 GLN A O 1
ATOM 643 N N . ILE A 1 82 ? 0.263 7.469 2.373 1.00 96.81 82 ILE A N 1
ATOM 644 C CA . ILE 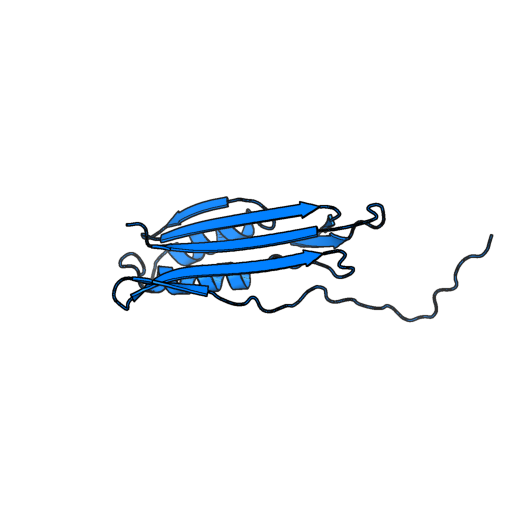A 1 82 ? 0.480 6.799 1.085 1.00 96.81 82 ILE A CA 1
ATOM 645 C C . ILE A 1 82 ? 1.100 7.783 0.084 1.00 96.81 82 ILE A C 1
ATOM 647 O O . ILE A 1 82 ? 2.212 7.555 -0.385 1.00 96.81 82 ILE A O 1
ATOM 651 N N . ASN A 1 83 ? 0.454 8.927 -0.163 1.00 94.81 83 ASN A N 1
ATOM 652 C CA . ASN A 1 83 ? 0.879 9.864 -1.211 1.00 94.81 83 ASN A CA 1
ATOM 653 C C . ASN A 1 83 ? 2.258 10.489 -0.950 1.00 94.81 83 ASN A C 1
ATOM 655 O O . ASN A 1 83 ? 3.003 10.769 -1.882 1.00 94.81 83 ASN A O 1
ATOM 659 N N . ASN A 1 84 ? 2.640 10.688 0.314 1.00 95.06 84 ASN A N 1
ATOM 660 C CA . ASN A 1 84 ? 3.963 11.227 0.642 1.00 95.06 84 ASN A CA 1
ATOM 661 C C . ASN A 1 84 ? 5.099 10.197 0.490 1.00 95.06 84 ASN A C 1
ATOM 663 O O . ASN A 1 84 ? 6.272 10.580 0.523 1.00 95.06 84 ASN A O 1
ATOM 667 N N . ASN A 1 85 ? 4.774 8.907 0.351 1.00 95.38 85 ASN A N 1
ATOM 668 C CA . ASN A 1 85 ? 5.737 7.805 0.352 1.00 95.38 85 ASN A CA 1
ATOM 669 C C . ASN A 1 85 ? 5.560 6.852 -0.842 1.00 95.38 85 ASN A C 1
ATOM 671 O O . ASN A 1 85 ? 5.918 5.676 -0.758 1.00 95.38 85 ASN A O 1
ATOM 675 N N . LEU A 1 86 ? 5.036 7.347 -1.967 1.00 93.94 86 LEU A N 1
ATOM 676 C CA . LEU A 1 86 ? 4.951 6.561 -3.197 1.00 93.94 86 LEU A CA 1
ATOM 677 C C . LEU A 1 86 ? 6.338 6.044 -3.603 1.00 93.94 86 LEU A C 1
ATOM 679 O O . LEU A 1 86 ? 7.329 6.773 -3.535 1.00 93.94 86 LEU A O 1
ATOM 683 N N . PHE A 1 87 ? 6.396 4.766 -3.988 1.00 93.56 87 PHE A N 1
ATOM 684 C CA . PHE A 1 87 ? 7.628 4.043 -4.338 1.00 93.56 87 PHE A CA 1
ATOM 685 C C . PHE A 1 87 ? 8.714 4.033 -3.250 1.00 93.56 87 PHE A C 1
ATOM 687 O O . PHE A 1 87 ? 9.896 3.859 -3.550 1.00 93.56 87 PHE A O 1
ATOM 694 N N . ARG A 1 88 ? 8.333 4.213 -1.980 1.00 95.38 88 ARG A N 1
ATOM 695 C CA . ARG A 1 88 ? 9.255 4.197 -0.841 1.00 95.38 88 ARG A CA 1
ATOM 696 C C . ARG A 1 88 ? 8.759 3.272 0.253 1.00 95.38 88 ARG A C 1
ATOM 698 O O . ARG A 1 88 ? 7.556 3.107 0.459 1.00 95.38 88 ARG A O 1
ATOM 705 N N . ASP A 1 89 ? 9.712 2.727 0.992 1.00 97.94 89 ASP A N 1
ATOM 706 C CA . ASP A 1 89 ? 9.424 2.018 2.227 1.00 97.94 89 ASP A CA 1
ATOM 707 C C . ASP A 1 89 ? 8.763 2.954 3.238 1.00 97.94 89 ASP A C 1
ATOM 709 O O . ASP A 1 89 ? 9.247 4.060 3.492 1.00 97.94 89 ASP A O 1
ATOM 713 N N . PHE A 1 90 ? 7.697 2.478 3.873 1.00 97.88 90 PHE A N 1
ATOM 714 C CA . PHE A 1 90 ? 7.147 3.119 5.058 1.00 97.88 90 PHE A CA 1
ATOM 715 C C . PHE A 1 90 ? 6.468 2.101 5.968 1.00 97.88 90 PHE A C 1
ATOM 717 O O . PHE A 1 90 ? 6.001 1.051 5.535 1.00 97.88 90 PHE A O 1
ATOM 724 N N . ASN A 1 91 ? 6.395 2.441 7.248 1.00 97.62 91 ASN A N 1
ATOM 725 C CA . ASN A 1 91 ? 5.582 1.741 8.229 1.00 97.62 91 ASN A CA 1
ATOM 726 C C . ASN A 1 91 ? 4.959 2.802 9.144 1.00 97.62 91 ASN A C 1
ATOM 728 O O . ASN A 1 91 ? 5.654 3.724 9.582 1.00 97.62 91 ASN A O 1
ATOM 732 N N . TYR A 1 92 ? 3.655 2.704 9.394 1.00 95.69 92 TYR A N 1
ATOM 733 C CA . TYR A 1 92 ? 3.002 3.507 10.419 1.00 95.69 92 TYR A CA 1
ATOM 734 C C . TYR A 1 92 ? 1.774 2.808 11.005 1.00 95.69 92 TYR A C 1
ATOM 736 O O . TYR A 1 92 ? 1.110 2.001 10.356 1.00 95.69 92 TYR A O 1
ATOM 744 N N . THR A 1 93 ? 1.421 3.203 12.226 1.00 96.31 93 THR A N 1
ATOM 745 C CA . THR A 1 93 ? 0.250 2.689 12.942 1.00 96.31 93 THR A CA 1
ATOM 746 C C . THR A 1 93 ? -0.834 3.753 13.031 1.00 96.31 93 THR A C 1
ATOM 748 O O . THR A 1 93 ? -0.569 4.906 13.377 1.00 96.31 93 THR A O 1
ATOM 751 N N . VAL A 1 94 ? -2.079 3.367 12.764 1.00 94.31 94 VAL A N 1
ATOM 752 C CA . VAL A 1 94 ? -3.263 4.219 12.913 1.00 94.31 94 VAL A CA 1
ATOM 753 C C . VAL A 1 94 ? -4.445 3.372 13.372 1.00 94.31 94 VAL A C 1
ATOM 755 O O . VAL A 1 94 ? -4.650 2.281 12.865 1.00 94.31 94 VAL A O 1
ATOM 758 N N . ALA A 1 95 ? -5.243 3.856 14.326 1.00 89.38 95 ALA A N 1
ATOM 759 C CA . ALA A 1 95 ? -6.517 3.229 14.700 1.00 89.38 95 ALA A CA 1
ATOM 760 C C . ALA A 1 95 ? -6.449 1.725 15.049 1.00 89.38 95 ALA A C 1
ATOM 762 O O . ALA A 1 95 ? -7.370 0.976 14.740 1.00 89.38 95 ALA A O 1
ATOM 763 N N . GLY A 1 96 ? -5.354 1.256 15.658 1.00 92.81 96 GLY A N 1
ATOM 764 C CA . GLY A 1 96 ? -5.178 -0.164 15.996 1.00 92.81 96 GLY A CA 1
ATOM 765 C C . GLY A 1 96 ? -4.801 -1.071 14.819 1.00 92.81 96 GLY A C 1
ATOM 766 O O . GLY A 1 96 ? -4.831 -2.293 14.967 1.00 92.81 96 GLY A O 1
ATOM 767 N N . ILE A 1 97 ? -4.425 -0.502 13.671 1.00 95.94 97 ILE A N 1
ATOM 768 C CA . ILE A 1 97 ? -3.812 -1.220 12.551 1.00 95.94 97 ILE A CA 1
ATOM 769 C C . ILE A 1 97 ? -2.406 -0.685 12.270 1.00 95.94 97 ILE A C 1
ATOM 771 O O . ILE A 1 97 ? -2.152 0.514 12.365 1.00 95.94 97 ILE A O 1
ATOM 775 N N . GLU A 1 98 ? -1.500 -1.587 11.930 1.00 97.81 98 GLU A N 1
ATOM 776 C CA . GLU A 1 98 ? -0.184 -1.315 11.368 1.00 97.81 98 GLU A CA 1
ATOM 777 C C . GLU A 1 98 ? -0.277 -1.428 9.849 1.00 97.81 98 GLU A C 1
ATOM 779 O O . GLU A 1 98 ? -0.871 -2.371 9.323 1.00 97.81 98 GLU A O 1
ATOM 784 N N . ILE A 1 99 ? 0.295 -0.454 9.152 1.00 98.06 99 ILE A N 1
ATOM 785 C CA . ILE A 1 99 ? 0.357 -0.398 7.698 1.00 98.06 99 ILE A CA 1
ATOM 786 C C . ILE A 1 99 ? 1.829 -0.374 7.306 1.00 98.06 99 ILE A C 1
ATOM 788 O O . ILE A 1 99 ? 2.578 0.488 7.765 1.00 98.06 99 ILE A O 1
ATOM 792 N N . GLU A 1 100 ? 2.231 -1.296 6.438 1.00 98.38 100 GLU A N 1
ATOM 793 C CA . GLU A 1 100 ? 3.598 -1.421 5.944 1.00 98.38 100 GLU A CA 1
ATOM 794 C C . GLU A 1 100 ? 3.619 -1.466 4.415 1.00 98.38 100 GLU A C 1
ATOM 796 O O . GLU A 1 100 ? 2.885 -2.229 3.788 1.00 98.38 100 GLU A O 1
ATOM 801 N N . ASN A 1 101 ? 4.515 -0.679 3.827 1.00 98.25 101 ASN A N 1
ATOM 802 C CA . ASN A 1 101 ? 4.877 -0.730 2.421 1.00 98.25 101 ASN A CA 1
ATOM 803 C C . ASN A 1 101 ? 6.370 -1.032 2.302 1.00 98.25 101 ASN A C 1
ATOM 805 O O . ASN A 1 101 ? 7.197 -0.353 2.920 1.00 98.25 101 ASN A O 1
ATOM 809 N N . LYS A 1 102 ? 6.711 -2.031 1.493 1.00 98.31 102 LYS A N 1
ATOM 810 C CA . LYS A 1 102 ? 8.082 -2.391 1.135 1.00 98.31 102 LYS A CA 1
ATOM 811 C C . LYS A 1 102 ? 8.236 -2.317 -0.368 1.00 98.31 102 LYS A C 1
ATOM 813 O O . LYS A 1 102 ? 7.468 -2.944 -1.094 1.00 98.31 102 LYS A O 1
ATOM 818 N N . VAL A 1 103 ? 9.225 -1.561 -0.824 1.00 96.69 103 VAL A N 1
ATOM 819 C CA . VAL A 1 103 ? 9.491 -1.333 -2.238 1.00 96.69 103 VAL A CA 1
ATOM 820 C C . VAL A 1 103 ? 10.945 -1.655 -2.532 1.00 96.69 103 VAL A C 1
ATOM 822 O O . VAL A 1 103 ? 11.865 -1.137 -1.905 1.00 96.69 103 VAL A O 1
ATOM 825 N N . ASN A 1 104 ? 11.157 -2.492 -3.538 1.00 95.88 104 ASN A N 1
ATOM 826 C CA . ASN A 1 104 ? 12.471 -2.754 -4.096 1.00 95.88 104 ASN A CA 1
ATOM 827 C C . ASN A 1 104 ? 12.411 -2.523 -5.603 1.00 95.88 104 ASN A C 1
ATOM 829 O O . ASN A 1 104 ? 11.647 -3.185 -6.302 1.00 95.88 104 ASN A O 1
ATOM 833 N N . LEU A 1 105 ? 13.197 -1.574 -6.104 1.00 93.00 105 LEU A N 1
ATOM 834 C CA . LEU A 1 105 ? 13.185 -1.207 -7.514 1.00 93.00 105 LEU A CA 1
ATOM 835 C C . LEU A 1 105 ? 14.588 -0.906 -8.035 1.00 93.00 105 LEU A C 1
ATOM 837 O O . LEU A 1 105 ? 15.453 -0.422 -7.305 1.00 93.00 105 LEU A O 1
ATOM 841 N N . LYS A 1 106 ? 14.796 -1.163 -9.325 1.00 94.00 106 LYS A N 1
ATOM 842 C CA . LYS A 1 106 ? 16.022 -0.849 -10.064 1.00 94.00 106 LYS A CA 1
ATOM 843 C C . LYS A 1 106 ? 15.693 -0.588 -11.533 1.00 94.00 106 LYS A C 1
ATOM 845 O O . LYS A 1 106 ? 14.808 -1.239 -12.081 1.00 94.00 106 LYS A O 1
ATOM 850 N N . GLY A 1 107 ? 16.436 0.315 -12.173 1.00 92.12 107 GLY A N 1
ATOM 851 C CA . GLY A 1 107 ? 16.317 0.558 -13.613 1.00 92.12 107 GLY A CA 1
ATOM 852 C C . GLY A 1 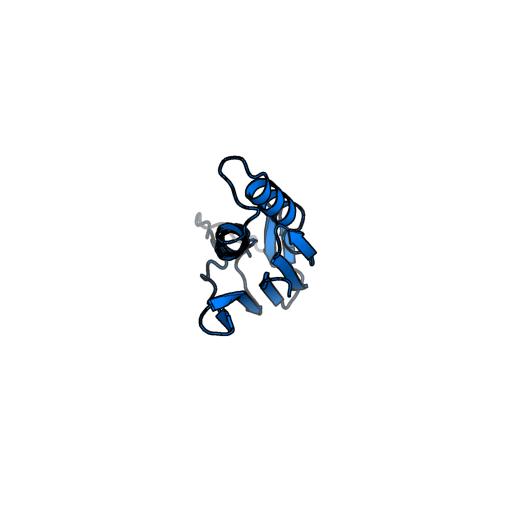107 ? 15.124 1.433 -13.998 1.00 92.12 107 GLY A C 1
ATOM 853 O O . GLY A 1 107 ? 14.649 1.353 -15.128 1.00 92.12 107 GLY A O 1
ATOM 854 N N . TYR A 1 108 ? 14.648 2.275 -13.077 1.00 90.75 108 TYR A N 1
ATOM 855 C CA . TYR A 1 108 ? 13.553 3.218 -13.305 1.00 90.75 108 TYR A CA 1
ATOM 856 C C . TYR A 1 108 ? 13.973 4.654 -12.983 1.00 90.75 108 TYR A C 1
ATOM 858 O O . TYR A 1 108 ? 14.750 4.901 -12.061 1.00 90.75 108 TYR A O 1
ATOM 866 N N . LEU A 1 109 ? 13.424 5.597 -13.741 1.00 87.50 109 LEU A N 1
ATOM 867 C CA . LEU A 1 109 ? 13.471 7.027 -13.478 1.00 87.50 109 LEU A CA 1
ATOM 868 C C . LEU A 1 109 ? 12.168 7.446 -12.794 1.00 87.50 109 LEU A C 1
ATOM 870 O O . LEU A 1 109 ? 11.091 6.987 -13.180 1.00 87.50 109 LEU A O 1
ATOM 874 N N . ASP A 1 110 ? 12.276 8.338 -11.812 1.00 81.06 110 ASP A N 1
ATOM 875 C CA . ASP A 1 110 ? 11.116 9.009 -11.227 1.00 81.06 110 ASP A CA 1
ATOM 876 C C . ASP A 1 110 ? 10.557 9.998 -12.259 1.00 81.06 110 ASP A C 1
ATOM 878 O O . ASP A 1 110 ? 11.183 11.014 -12.587 1.00 81.06 110 ASP A O 1
ATOM 882 N N . GLY A 1 111 ? 9.430 9.638 -12.867 1.00 67.38 111 GLY A N 1
ATOM 883 C CA . GLY A 1 111 ? 8.746 10.474 -13.834 1.00 67.38 111 GLY A CA 1
ATOM 884 C C . GLY A 1 111 ? 8.048 11.622 -13.119 1.00 67.38 111 GLY A C 1
ATOM 885 O O . GLY A 1 111 ? 7.371 11.435 -12.109 1.00 67.38 111 GLY A O 1
ATOM 886 N N . SER A 1 112 ? 8.137 12.830 -13.677 1.00 66.44 112 SER A N 1
ATOM 887 C CA . SER A 1 112 ? 7.196 13.887 -13.308 1.00 66.44 112 SER A CA 1
ATOM 888 C C . SER A 1 112 ? 5.782 13.325 -13.499 1.00 66.44 112 SER A C 1
ATOM 890 O O . SER A 1 112 ? 5.463 12.995 -14.638 1.00 66.44 112 SER A O 1
ATOM 892 N N . TRP A 1 113 ? 5.002 13.220 -12.408 1.00 68.50 113 TRP A N 1
ATOM 893 C CA . TRP A 1 113 ? 3.638 12.647 -12.271 1.00 68.50 113 TRP A CA 1
ATOM 894 C C . TRP A 1 113 ? 3.516 11.331 -11.475 1.00 68.50 113 TRP A C 1
ATOM 896 O O . TRP A 1 113 ? 2.562 10.593 -11.700 1.00 68.50 113 TRP A O 1
ATOM 906 N N . GLU A 1 114 ? 4.415 11.047 -10.525 1.00 85.75 114 GLU A N 1
ATOM 907 C CA . GLU A 1 114 ? 4.242 9.917 -9.582 1.00 85.75 114 GLU A CA 1
ATOM 908 C C . GLU A 1 114 ? 4.156 8.552 -10.294 1.00 85.75 114 GLU A C 1
ATOM 910 O O . GLU A 1 114 ? 3.458 7.634 -9.867 1.00 85.75 114 GLU A O 1
ATOM 915 N N . ILE A 1 115 ? 4.890 8.419 -11.399 1.00 88.12 115 ILE A N 1
ATOM 916 C CA . ILE A 1 115 ? 5.014 7.193 -12.190 1.00 88.12 115 ILE A CA 1
ATOM 917 C C . ILE A 1 115 ? 6.487 6.840 -12.350 1.00 88.12 115 ILE A C 1
ATOM 919 O O . ILE A 1 115 ? 7.335 7.723 -12.474 1.00 88.12 115 ILE A O 1
ATOM 923 N N . LEU A 1 116 ? 6.799 5.548 -12.411 1.00 90.00 116 LEU A N 1
ATOM 924 C CA . LEU A 1 116 ? 8.150 5.105 -12.744 1.00 90.00 116 LEU A CA 1
ATOM 925 C C . LEU A 1 116 ? 8.249 4.791 -14.231 1.00 90.00 116 LEU A C 1
ATOM 927 O O . LEU A 1 116 ? 7.452 4.022 -14.776 1.00 90.00 116 LEU A O 1
ATOM 931 N N . ILE A 1 117 ? 9.266 5.356 -14.875 1.00 89.50 117 ILE A N 1
ATOM 932 C CA . ILE A 1 117 ? 9.548 5.155 -16.297 1.00 89.50 117 ILE A CA 1
ATOM 933 C C . ILE A 1 117 ? 10.805 4.286 -16.415 1.00 89.50 117 ILE A C 1
ATOM 935 O O . ILE A 1 117 ? 11.831 4.653 -15.838 1.00 89.50 117 ILE A O 1
ATOM 939 N N . PRO A 1 118 ? 10.772 3.152 -17.139 1.00 89.19 118 PRO A N 1
ATOM 940 C CA . PRO A 1 118 ? 11.968 2.350 -17.383 1.00 89.19 118 PRO A CA 1
ATOM 941 C C . PRO A 1 118 ? 13.108 3.193 -17.969 1.00 89.19 118 PRO A C 1
ATOM 943 O O . PRO A 1 118 ? 12.917 3.922 -18.943 1.00 89.19 118 PRO A O 1
ATOM 946 N N . SER A 1 119 ? 14.299 3.093 -17.382 1.00 87.00 119 SER A N 1
ATOM 947 C CA . SER A 1 119 ? 15.494 3.771 -17.886 1.00 87.00 119 SER A CA 1
ATOM 948 C C . SER A 1 119 ? 15.998 3.076 -19.148 1.00 87.00 119 SER A C 1
ATOM 950 O O . SER A 1 119 ? 16.303 1.888 -19.118 1.00 87.00 119 SER A O 1
ATOM 952 N N . GLU A 1 120 ? 16.166 3.816 -20.246 1.00 79.88 120 GLU A N 1
ATOM 953 C CA . GLU A 1 120 ? 16.747 3.273 -21.487 1.00 79.88 120 GLU A CA 1
ATOM 954 C C . GLU A 1 120 ? 18.239 2.914 -21.347 1.00 79.88 120 GLU A C 1
ATOM 956 O O . GLU A 1 120 ? 18.780 2.169 -22.163 1.00 79.88 120 GLU A O 1
ATOM 961 N N . ASN A 1 121 ? 18.908 3.440 -20.314 1.00 76.44 121 ASN A N 1
ATOM 962 C CA . ASN A 1 121 ? 20.335 3.222 -20.068 1.00 76.44 121 ASN A CA 1
ATOM 963 C C . ASN A 1 121 ? 20.620 1.978 -19.216 1.00 76.44 121 ASN A C 1
ATOM 965 O O . ASN A 1 121 ? 21.775 1.557 -19.129 1.00 76.44 121 ASN A O 1
ATOM 969 N N . GLU A 1 122 ? 19.606 1.402 -18.565 1.00 71.81 122 GLU A N 1
ATOM 970 C CA . GLU A 1 122 ? 19.762 0.177 -17.781 1.00 71.81 122 GLU A CA 1
ATOM 971 C C . GLU A 1 122 ? 19.280 -1.023 -18.599 1.00 71.81 122 GLU A C 1
ATOM 973 O O . GLU A 1 122 ? 18.153 -1.053 -19.084 1.00 71.81 122 GLU A O 1
ATOM 978 N N . GLY A 1 123 ? 20.156 -2.017 -18.784 1.00 72.81 123 GLY A N 1
ATOM 979 C CA . GLY A 1 123 ? 19.856 -3.200 -19.600 1.00 72.81 123 GLY A CA 1
ATOM 980 C C . GLY A 1 123 ? 18.775 -4.115 -19.013 1.00 72.81 123 GLY A C 1
ATOM 981 O O . GLY A 1 123 ? 18.215 -4.926 -19.745 1.00 72.81 123 GLY A O 1
ATOM 982 N N . GLU A 1 124 ? 18.479 -3.971 -17.719 1.00 88.00 124 GLU A N 1
ATOM 983 C CA . GLU A 1 124 ? 17.482 -4.739 -16.972 1.00 88.00 124 GLU A CA 1
ATOM 984 C C . GLU A 1 124 ? 16.793 -3.827 -15.951 1.00 88.00 124 GLU A C 1
ATOM 986 O O . GLU A 1 124 ? 17.417 -2.913 -15.403 1.00 88.00 124 GLU A O 1
ATOM 991 N N . ASN A 1 125 ? 15.521 -4.094 -15.661 1.00 92.19 125 ASN A N 1
ATOM 992 C CA . ASN A 1 125 ? 14.790 -3.413 -14.597 1.00 92.19 125 ASN A CA 1
ATOM 993 C C . ASN A 1 125 ? 13.990 -4.403 -13.750 1.00 92.19 125 ASN A C 1
ATOM 995 O O . ASN A 1 125 ? 13.630 -5.492 -14.197 1.00 92.19 125 ASN A O 1
ATOM 999 N N . TYR A 1 126 ? 13.734 -4.012 -12.509 1.00 93.62 126 TYR A N 1
ATOM 1000 C CA . TYR A 1 126 ? 12.972 -4.800 -11.550 1.00 93.62 126 TYR A CA 1
ATOM 1001 C C . TYR A 1 126 ? 12.150 -3.873 -10.671 1.00 93.62 126 TYR A C 1
ATOM 1003 O O . TYR A 1 126 ? 12.634 -2.819 -10.254 1.00 93.62 126 TYR A O 1
ATOM 1011 N N . PHE A 1 127 ? 10.920 -4.273 -10.388 1.00 93.25 127 PHE A N 1
ATOM 1012 C CA . PHE A 1 127 ? 10.038 -3.611 -9.447 1.00 93.25 127 PHE A CA 1
ATOM 1013 C C . PHE A 1 127 ? 9.331 -4.664 -8.601 1.00 93.25 127 PHE A C 1
ATOM 1015 O O . PHE A 1 127 ? 8.734 -5.597 -9.131 1.00 93.25 127 PHE A O 1
ATOM 1022 N N . ASN A 1 128 ? 9.378 -4.486 -7.288 1.00 95.06 128 ASN A N 1
ATOM 1023 C CA . ASN A 1 128 ? 8.576 -5.217 -6.326 1.00 95.06 128 ASN A CA 1
ATOM 1024 C C . ASN A 1 128 ? 7.993 -4.238 -5.321 1.00 95.06 128 ASN A C 1
ATOM 1026 O O . ASN A 1 128 ? 8.699 -3.377 -4.787 1.00 95.06 128 ASN A O 1
ATOM 1030 N N . LEU A 1 129 ? 6.702 -4.407 -5.078 1.00 96.38 129 LEU A N 1
ATOM 1031 C CA . LEU A 1 129 ? 5.966 -3.709 -4.052 1.00 96.38 129 LEU A CA 1
ATOM 1032 C C . LEU A 1 129 ? 5.173 -4.719 -3.240 1.00 96.38 129 LEU A C 1
ATOM 1034 O O . LEU A 1 129 ? 4.328 -5.430 -3.782 1.00 96.38 129 LEU A O 1
ATOM 1038 N N . ARG A 1 130 ? 5.401 -4.726 -1.930 1.00 97.69 130 ARG A N 1
ATOM 1039 C CA . ARG A 1 130 ? 4.604 -5.475 -0.968 1.00 97.69 130 ARG A CA 1
ATOM 1040 C C . ARG A 1 130 ? 3.954 -4.507 -0.000 1.00 97.69 130 ARG A C 1
ATOM 1042 O O . ARG A 1 130 ? 4.636 -3.822 0.759 1.00 97.69 130 ARG A O 1
ATOM 1049 N N . PHE A 1 131 ? 2.630 -4.502 -0.002 1.00 98.19 131 PHE A N 1
ATOM 1050 C CA . PHE A 1 131 ? 1.834 -3.680 0.893 1.00 98.19 131 PHE A CA 1
ATOM 1051 C C . PHE A 1 131 ? 1.039 -4.570 1.837 1.00 98.19 131 PHE A C 1
ATOM 1053 O O . PHE A 1 131 ? 0.397 -5.524 1.398 1.00 98.19 131 PHE A O 1
ATOM 1060 N N . SER A 1 132 ? 1.066 -4.271 3.132 1.00 98.25 132 SER A N 1
ATOM 1061 C CA . SER A 1 132 ? 0.339 -5.035 4.139 1.00 98.25 132 SER A CA 1
ATOM 1062 C C . SER A 1 132 ? -0.307 -4.148 5.189 1.00 98.25 132 SER A C 1
ATOM 1064 O O . SER A 1 132 ? 0.168 -3.061 5.511 1.00 98.25 132 SER A O 1
ATOM 1066 N N . VAL A 1 133 ? -1.418 -4.640 5.718 1.00 97.88 133 VAL A N 1
ATOM 1067 C CA . VAL A 1 133 ? -2.188 -4.020 6.785 1.00 97.88 133 VAL A CA 1
ATOM 1068 C C . VAL A 1 133 ? -2.510 -5.107 7.788 1.00 97.88 133 VAL A C 1
ATOM 1070 O O . VAL A 1 133 ? -3.115 -6.114 7.427 1.00 97.88 133 VAL A O 1
ATOM 1073 N N . ASN A 1 134 ? -2.128 -4.911 9.042 1.00 97.31 134 ASN A N 1
ATOM 1074 C CA . ASN A 1 134 ? -2.323 -5.888 10.103 1.00 97.31 134 ASN A CA 1
ATOM 1075 C C . ASN A 1 134 ? -2.942 -5.217 11.318 1.00 97.31 134 ASN A C 1
ATOM 1077 O O . ASN A 1 134 ? -2.609 -4.091 11.669 1.00 97.31 134 ASN A O 1
ATOM 1081 N N . LYS A 1 135 ? -3.840 -5.913 12.003 1.00 95.19 135 LYS A N 1
ATOM 1082 C CA . LYS A 1 135 ? -4.329 -5.478 13.303 1.00 95.19 135 LYS A CA 1
ATOM 1083 C C . LYS A 1 135 ? -3.201 -5.591 14.328 1.00 95.19 135 LYS A C 1
ATOM 1085 O O . LYS A 1 135 ? -2.569 -6.640 14.443 1.00 95.19 135 LYS A O 1
ATOM 1090 N N . VAL A 1 136 ? -2.988 -4.527 15.095 1.00 92.81 136 VAL A N 1
ATOM 1091 C CA . VAL A 1 136 ? -2.045 -4.535 16.219 1.00 92.81 136 VAL A CA 1
ATOM 1092 C C . VAL A 1 136 ? -2.634 -5.399 17.340 1.00 92.81 136 VAL A C 1
ATOM 1094 O O . VAL A 1 136 ? -3.821 -5.274 17.657 1.00 92.81 136 VAL A O 1
ATOM 1097 N N . LYS A 1 137 ? -1.821 -6.311 17.884 1.00 75.25 137 LYS A N 1
ATOM 1098 C CA . LYS A 1 137 ? -2.213 -7.238 18.960 1.00 75.25 137 LYS A CA 1
ATOM 1099 C C . LYS A 1 137 ? -2.292 -6.550 20.318 1.00 75.25 137 LYS A C 1
ATOM 1101 O O . LYS A 1 137 ? -1.434 -5.682 20.586 1.00 75.25 137 LYS A O 1
#

Radius of gyration: 18.56 Å; chains: 1; bounding box: 42×31×60 Å

pLDDT: mean 86.42, std 15.36, range [34.22, 98.38]